Protein AF-A0A947JJ37-F1 (afdb_monomer_lite)

Secondary structure (DSSP, 8-state):
--SS-SS--SHHHHHHHHHHHHGGG--SHHHHHHHHHHHHHHHHHTTTGGG-EEE-SS-EEETTHHHHHHHHHHHHHTTTTTHHHH-TTS-SSTHIIIIIIIHHHHHHHHH-TT--HHHHHHHHHHHHHHHHHGGG---

Sequence (139 aa):
MVWLTQNPQTAAGRELRAIVSALLLVCTAAQRDAWLKSLRSWETRHSDFLKERTHGESRWWYTHRRLRAVRSLLKNAAPDLFRYVDNPAVPRTSNHVEGGLNSRIKELLRSHRGLSKNQRLALVCWYLDSRRKSTRNVR

Structure (mmCIF, N/CA/C/O backbone):
data_AF-A0A947JJ37-F1
#
_entry.id   AF-A0A947JJ37-F1
#
loop_
_atom_site.group_PDB
_atom_site.id
_atom_site.type_symbol
_atom_site.label_atom_id
_atom_site.label_alt_id
_atom_site.label_comp_id
_atom_site.label_asym_id
_atom_site.label_entity_id
_atom_site.label_seq_id
_atom_site.pdbx_PDB_ins_code
_atom_site.Cartn_x
_atom_site.Cartn_y
_atom_site.Cartn_z
_atom_site.occupancy
_atom_site.B_iso_or_equiv
_atom_site.auth_seq_id
_atom_site.auth_comp_id
_atom_site.auth_asym_id
_atom_site.auth_atom_id
_atom_site.pdbx_PDB_model_num
ATOM 1 N N . MET A 1 1 ? -2.778 9.323 -2.622 1.00 48.97 1 MET A N 1
ATOM 2 C CA . MET A 1 1 ? -1.830 8.391 -3.280 1.00 48.97 1 MET A CA 1
ATOM 3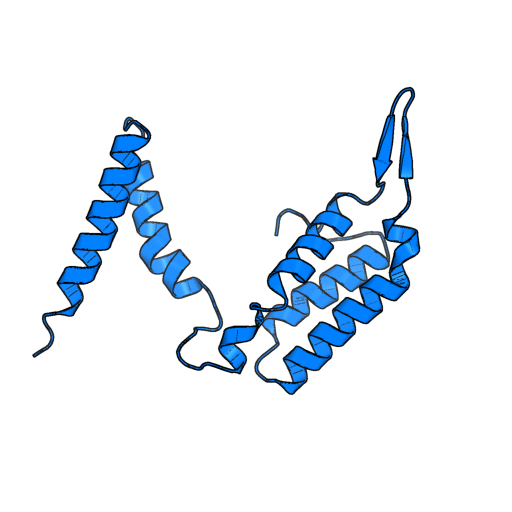 C C . MET A 1 1 ? -0.594 9.166 -3.701 1.00 48.97 1 MET A C 1
ATOM 5 O O . MET A 1 1 ? -0.667 9.895 -4.673 1.00 48.97 1 MET A O 1
ATOM 9 N N . VAL A 1 2 ? 0.506 9.069 -2.950 1.00 54.00 2 VAL A N 1
ATOM 10 C CA . VAL A 1 2 ? 1.719 9.889 -3.179 1.00 54.00 2 VAL A CA 1
ATOM 11 C C . VAL A 1 2 ? 2.649 9.291 -4.252 1.00 54.00 2 VAL A C 1
ATOM 13 O O . VAL A 1 2 ? 3.482 9.991 -4.816 1.00 54.00 2 VAL A O 1
ATOM 16 N N . TRP A 1 3 ? 2.490 8.006 -4.585 1.00 58.91 3 TRP A N 1
ATOM 17 C CA . TRP A 1 3 ? 3.489 7.260 -5.365 1.00 58.91 3 TRP A CA 1
ATOM 18 C C . TRP A 1 3 ? 3.106 6.979 -6.826 1.00 58.91 3 TRP A C 1
ATOM 20 O O . TRP A 1 3 ? 3.984 6.674 -7.629 1.00 58.91 3 TRP A O 1
ATOM 30 N N . LEU A 1 4 ? 1.827 7.121 -7.189 1.00 64.31 4 LEU A N 1
ATOM 31 C CA . LEU A 1 4 ? 1.356 7.103 -8.577 1.00 64.31 4 LEU A CA 1
ATOM 32 C C . LEU A 1 4 ? 1.037 8.535 -9.002 1.00 64.31 4 LEU A C 1
ATOM 34 O O . LEU A 1 4 ? 0.159 9.169 -8.417 1.00 64.31 4 LEU A O 1
ATOM 38 N N . THR A 1 5 ? 1.734 9.032 -10.024 1.00 70.69 5 THR A N 1
ATOM 39 C CA . THR A 1 5 ? 1.398 10.308 -10.668 1.00 70.69 5 THR A CA 1
ATOM 40 C C . THR A 1 5 ? -0.057 10.276 -11.148 1.00 70.69 5 THR A C 1
ATOM 42 O O . THR A 1 5 ? -0.539 9.239 -11.605 1.00 70.69 5 THR A O 1
ATOM 45 N N . GLN A 1 6 ? -0.773 11.402 -11.041 1.00 67.62 6 GLN A N 1
ATOM 46 C CA . GLN A 1 6 ? -2.165 11.482 -11.499 1.00 67.62 6 GLN A CA 1
ATOM 47 C C . GLN A 1 6 ? -2.303 11.318 -13.018 1.00 67.62 6 GLN A C 1
ATOM 49 O O . GLN A 1 6 ? -3.270 10.715 -13.472 1.00 67.62 6 GLN A O 1
ATOM 54 N N . ASN A 1 7 ? -1.303 11.777 -13.771 1.00 73.69 7 ASN A N 1
ATOM 55 C CA . ASN A 1 7 ? -1.183 11.614 -15.215 1.00 73.69 7 ASN A CA 1
ATOM 56 C C . ASN A 1 7 ? 0.127 10.880 -15.590 1.00 73.69 7 ASN A C 1
ATOM 58 O O . ASN A 1 7 ? 1.137 11.523 -15.890 1.00 73.69 7 ASN A O 1
ATOM 62 N N . PRO A 1 8 ? 0.181 9.542 -15.468 1.00 80.88 8 PRO A N 1
ATOM 63 C CA . PRO A 1 8 ? 1.355 8.780 -15.869 1.00 80.88 8 PRO A CA 1
ATOM 64 C C . PRO A 1 8 ? 1.504 8.794 -17.397 1.00 80.88 8 PRO A C 1
ATOM 66 O O . PRO A 1 8 ? 0.579 8.446 -18.121 1.00 80.88 8 PRO A O 1
ATOM 69 N N . GLN A 1 9 ? 2.689 9.167 -17.877 1.00 83.25 9 GLN A N 1
ATOM 70 C CA . GLN A 1 9 ? 3.002 9.241 -19.311 1.00 83.25 9 GLN A CA 1
ATOM 71 C C . GLN A 1 9 ? 3.267 7.849 -19.917 1.00 83.25 9 GLN A C 1
ATOM 73 O O . G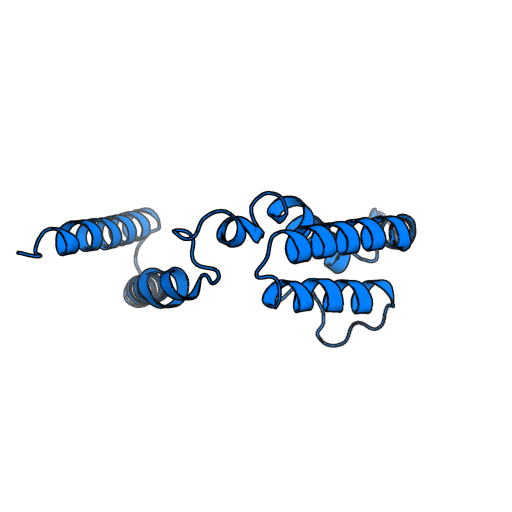LN A 1 9 ? 2.976 7.590 -21.082 1.00 83.25 9 GLN A O 1
ATOM 78 N N . THR A 1 10 ? 3.778 6.912 -19.114 1.00 89.50 10 THR A N 1
ATOM 79 C CA . THR A 1 10 ? 4.122 5.559 -19.572 1.00 89.50 10 THR A CA 1
ATOM 80 C C . THR A 1 10 ? 2.891 4.653 -19.631 1.00 89.50 10 THR A C 1
ATOM 82 O O . THR A 1 10 ? 1.982 4.765 -18.802 1.00 89.50 10 THR A O 1
ATOM 85 N N . ALA A 1 11 ? 2.857 3.719 -20.588 1.00 91.06 11 ALA A N 1
ATOM 86 C CA . ALA A 1 11 ? 1.783 2.723 -20.693 1.00 91.06 11 ALA A CA 1
ATOM 87 C C . ALA A 1 11 ? 1.660 1.889 -19.404 1.00 91.06 11 ALA A C 1
ATOM 89 O O . ALA A 1 11 ? 0.581 1.807 -18.818 1.00 91.06 11 ALA A O 1
ATOM 90 N N . ALA A 1 12 ? 2.794 1.405 -18.881 1.00 92.31 12 ALA A N 1
ATOM 91 C CA . ALA A 1 12 ? 2.859 0.671 -17.619 1.00 92.31 12 ALA A CA 1
ATOM 92 C C . ALA A 1 12 ? 2.254 1.458 -16.442 1.00 92.31 12 ALA A C 1
ATOM 94 O O . ALA A 1 12 ? 1.538 0.892 -15.615 1.00 92.31 12 ALA A O 1
ATOM 95 N N . GLY A 1 13 ? 2.514 2.769 -16.369 1.00 92.44 13 GLY A N 1
ATOM 96 C CA . GLY A 1 13 ? 1.968 3.637 -15.328 1.00 92.44 13 GLY A CA 1
ATOM 97 C C . GLY A 1 13 ? 0.462 3.870 -15.462 1.00 92.44 13 GLY A C 1
ATOM 98 O O . GLY A 1 13 ? -0.241 3.860 -14.449 1.00 92.44 13 GLY A O 1
ATOM 99 N N . ARG A 1 14 ? -0.045 4.047 -16.690 1.00 92.38 14 ARG A N 1
ATOM 100 C CA . ARG A 1 14 ? -1.487 4.189 -16.968 1.00 92.38 14 ARG A CA 1
ATOM 101 C C . ARG A 1 14 ? -2.255 2.927 -16.602 1.00 92.38 14 ARG A C 1
ATOM 103 O O . ARG A 1 14 ? -3.248 3.011 -15.883 1.00 92.38 14 ARG A O 1
ATOM 110 N N . GLU A 1 15 ? -1.757 1.768 -17.019 1.00 93.75 15 GLU A N 1
ATOM 111 C CA . GLU A 1 15 ? -2.367 0.479 -16.687 1.00 93.75 15 GLU A CA 1
ATOM 112 C C . GLU A 1 15 ? -2.361 0.218 -15.176 1.00 93.75 15 GLU A C 1
ATOM 114 O O . GLU A 1 15 ? -3.395 -0.144 -14.613 1.00 93.75 15 GLU A O 1
ATOM 119 N N . LEU A 1 16 ? -1.240 0.474 -14.483 1.00 93.88 16 LEU A N 1
ATOM 120 C CA . LEU A 1 16 ? -1.186 0.275 -13.033 1.00 93.88 16 LEU A CA 1
ATOM 121 C C . LEU A 1 16 ? -2.157 1.199 -12.298 1.00 93.88 16 LEU A C 1
ATOM 123 O O . LEU A 1 16 ? -2.796 0.784 -11.333 1.00 93.88 16 LEU A O 1
ATOM 127 N N . ARG A 1 17 ? -2.294 2.448 -12.755 1.00 92.00 17 ARG A N 1
ATOM 128 C CA . ARG A 1 17 ? -3.276 3.383 -12.203 1.00 92.00 17 ARG A CA 1
ATOM 129 C C . ARG A 1 17 ? -4.697 2.846 -12.364 1.00 92.00 17 ARG A C 1
ATOM 131 O O . ARG A 1 17 ? -5.449 2.900 -11.398 1.00 92.00 17 ARG A O 1
ATOM 138 N N . ALA A 1 18 ? -5.046 2.302 -13.529 1.00 92.50 18 ALA A N 1
ATOM 139 C CA . ALA A 1 18 ? -6.362 1.709 -13.758 1.00 92.50 18 ALA A CA 1
ATOM 140 C C . ALA A 1 18 ? -6.628 0.524 -12.812 1.00 92.50 18 ALA A C 1
ATOM 142 O O . ALA A 1 18 ? -7.680 0.477 -12.176 1.00 92.50 18 ALA A O 1
ATOM 143 N N . ILE A 1 19 ? -5.648 -0.371 -12.635 1.00 93.94 19 ILE A N 1
ATOM 144 C CA . ILE A 1 19 ? -5.732 -1.489 -11.678 1.00 93.94 19 ILE A CA 1
ATOM 145 C C . ILE A 1 19 ? -5.955 -0.959 -10.258 1.00 93.94 19 ILE A C 1
ATOM 147 O O . ILE A 1 19 ? -6.849 -1.410 -9.545 1.00 93.94 19 ILE A O 1
ATOM 151 N N . VAL A 1 20 ? -5.185 0.044 -9.845 1.00 92.19 20 VAL A N 1
ATOM 152 C CA . VAL A 1 20 ? -5.315 0.652 -8.519 1.00 92.19 20 VAL A CA 1
ATOM 153 C C . VAL A 1 20 ? -6.673 1.329 -8.321 1.00 92.19 20 VAL A C 1
ATOM 155 O O . VAL A 1 20 ? -7.247 1.221 -7.242 1.00 92.19 20 VAL A O 1
ATOM 158 N N . SER A 1 21 ? -7.222 1.993 -9.336 1.00 91.12 21 SER A N 1
ATOM 159 C CA . SER A 1 21 ? -8.567 2.575 -9.271 1.00 91.12 21 SER A CA 1
ATOM 160 C C . SER A 1 21 ? -9.658 1.507 -9.174 1.00 91.12 21 SER A C 1
ATOM 162 O O . SER A 1 21 ? -10.593 1.664 -8.389 1.00 91.12 21 SER A O 1
ATOM 164 N N . ALA A 1 22 ? -9.511 0.396 -9.900 1.00 92.31 22 ALA A N 1
ATOM 165 C CA . ALA A 1 22 ? -10.443 -0.729 -9.852 1.00 92.31 22 ALA A CA 1
ATOM 166 C C . ALA A 1 22 ? -10.514 -1.397 -8.469 1.00 92.31 22 ALA A C 1
ATOM 168 O O . ALA A 1 22 ? -11.509 -2.047 -8.159 1.00 92.31 22 ALA A O 1
ATOM 169 N N . LEU A 1 23 ? -9.510 -1.188 -7.608 1.00 90.50 23 LEU A N 1
ATOM 170 C CA . LEU A 1 23 ? -9.510 -1.677 -6.228 1.00 90.50 23 LEU A CA 1
ATOM 171 C C . LEU A 1 23 ? -10.773 -1.265 -5.458 1.00 90.50 23 LEU A C 1
ATOM 173 O O . LEU A 1 23 ? -11.301 -2.040 -4.668 1.00 90.50 23 LEU A O 1
ATOM 177 N N . LEU A 1 24 ? -11.264 -0.045 -5.701 1.00 86.19 24 LEU A N 1
ATOM 178 C CA . LEU A 1 24 ? -12.423 0.521 -5.005 1.00 86.19 24 LEU A CA 1
ATOM 179 C C . LEU A 1 24 ? -13.758 -0.107 -5.427 1.00 86.19 24 LEU A C 1
ATOM 181 O O . LEU A 1 24 ? -14.761 0.120 -4.748 1.00 86.19 24 LEU A O 1
ATOM 185 N N . LEU A 1 25 ? -13.765 -0.857 -6.531 1.00 90.25 25 LEU A N 1
ATOM 186 C CA . LEU A 1 25 ? -14.952 -1.443 -7.156 1.00 90.25 25 LEU A CA 1
ATOM 187 C C . LEU A 1 25 ? -15.138 -2.929 -6.818 1.00 90.25 25 LEU A C 1
ATOM 189 O O . LEU A 1 25 ? -16.148 -3.519 -7.192 1.00 90.25 25 LEU A O 1
ATOM 193 N N . VAL A 1 26 ? -14.167 -3.549 -6.145 1.00 92.62 26 VAL A N 1
ATOM 194 C CA . VAL A 1 26 ? -14.239 -4.965 -5.781 1.00 92.62 26 VAL A CA 1
ATOM 195 C C . VAL A 1 26 ? -15.183 -5.146 -4.593 1.00 92.62 26 VAL A C 1
ATOM 197 O O . VAL A 1 26 ? -14.965 -4.585 -3.522 1.00 92.62 26 VAL A O 1
ATOM 200 N N . CYS A 1 27 ? -16.219 -5.959 -4.784 1.00 90.62 27 CYS A N 1
ATOM 201 C CA . CYS A 1 27 ? -17.204 -6.299 -3.755 1.00 90.62 27 CYS A CA 1
ATOM 202 C C . CYS A 1 27 ? -17.425 -7.813 -3.617 1.00 90.62 27 CYS A C 1
ATOM 204 O O . CYS A 1 27 ? -18.076 -8.247 -2.675 1.00 90.62 27 CYS A O 1
ATOM 206 N N . THR A 1 28 ? -16.907 -8.619 -4.546 1.00 93.44 28 THR A N 1
ATOM 207 C CA . THR A 1 28 ? -17.160 -10.066 -4.619 1.00 93.44 28 THR A CA 1
ATOM 208 C C . THR A 1 28 ? -15.867 -10.853 -4.814 1.00 93.44 28 THR A C 1
ATOM 210 O O . THR A 1 28 ? -14.867 -10.315 -5.300 1.00 93.44 28 THR A O 1
ATOM 213 N N . ALA A 1 29 ? -15.890 -12.148 -4.480 1.00 93.19 29 ALA A N 1
ATOM 214 C CA . ALA A 1 29 ? -14.740 -13.039 -4.652 1.00 93.19 29 ALA A CA 1
ATOM 215 C C . ALA A 1 29 ? -14.302 -13.133 -6.125 1.00 93.19 29 ALA A C 1
ATOM 217 O O . ALA A 1 29 ? -13.118 -13.026 -6.429 1.00 93.19 29 ALA A O 1
ATOM 218 N N . ALA A 1 30 ? -15.258 -13.205 -7.057 1.00 94.94 30 ALA A N 1
ATOM 219 C CA . ALA A 1 30 ? -14.963 -13.214 -8.490 1.00 94.94 30 ALA A CA 1
ATOM 220 C C . ALA A 1 30 ? -14.250 -11.927 -8.950 1.00 94.94 30 ALA A C 1
ATOM 222 O O . ALA A 1 30 ? -13.271 -11.984 -9.695 1.00 94.94 30 ALA A O 1
ATOM 223 N N . GLN A 1 31 ? -14.695 -10.758 -8.473 1.00 95.25 31 GLN A N 1
ATOM 224 C CA . GLN A 1 31 ? -14.039 -9.480 -8.775 1.00 95.25 31 GLN A CA 1
ATOM 225 C C . GLN A 1 31 ? -12.642 -9.386 -8.151 1.00 95.25 31 GLN A C 1
ATOM 227 O O . GLN A 1 31 ? -11.727 -8.874 -8.796 1.00 95.25 31 GLN A O 1
ATOM 232 N N . ARG A 1 32 ? -12.456 -9.903 -6.928 1.00 94.75 32 ARG A N 1
ATOM 233 C CA . ARG A 1 32 ? -11.137 -10.022 -6.286 1.00 94.75 32 ARG A CA 1
ATOM 234 C C . ARG A 1 32 ? -10.193 -10.836 -7.163 1.00 94.75 32 ARG A C 1
ATOM 236 O O . ARG 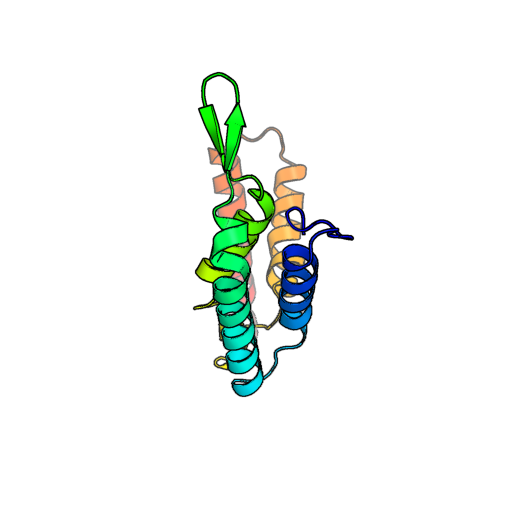A 1 32 ? -9.087 -10.386 -7.454 1.00 94.75 32 ARG A O 1
ATOM 243 N N . ASP A 1 33 ? -10.624 -12.012 -7.600 1.00 95.38 33 ASP A N 1
ATOM 244 C CA . ASP A 1 33 ? -9.775 -12.929 -8.359 1.00 95.38 33 ASP A CA 1
ATOM 245 C C . ASP A 1 33 ? -9.427 -12.345 -9.738 1.00 95.38 33 ASP A C 1
ATOM 247 O O . ASP A 1 33 ? -8.269 -12.393 -10.168 1.00 95.38 33 ASP A O 1
ATOM 251 N N . ALA A 1 34 ? -10.388 -11.682 -10.392 1.00 96.31 34 ALA A N 1
ATOM 252 C CA . ALA A 1 34 ? -10.157 -10.929 -11.624 1.00 96.31 34 ALA A CA 1
ATOM 253 C C . ALA A 1 34 ? -9.159 -9.773 -11.429 1.00 96.31 34 ALA A C 1
ATOM 255 O O . ALA A 1 34 ? -8.281 -9.549 -12.272 1.00 96.31 34 ALA A O 1
ATOM 256 N N . TRP A 1 35 ? -9.245 -9.059 -10.305 1.00 96.75 35 TRP A N 1
ATOM 257 C CA . TRP A 1 35 ? -8.314 -7.987 -9.965 1.00 96.75 35 TRP A CA 1
ATOM 258 C C . TRP A 1 35 ? -6.895 -8.525 -9.735 1.00 96.75 35 TRP A C 1
ATOM 260 O O . TRP A 1 35 ? -5.933 -8.011 -10.311 1.00 96.75 35 TRP A O 1
ATOM 270 N N . LEU A 1 36 ? -6.755 -9.611 -8.965 1.00 95.88 36 LEU A N 1
ATOM 271 C CA . LEU A 1 36 ? -5.468 -10.266 -8.710 1.00 95.88 36 LEU A CA 1
ATOM 272 C C . LEU A 1 36 ? -4.837 -10.784 -10.005 1.00 95.88 36 LEU A C 1
ATOM 274 O O . LEU A 1 36 ? -3.633 -10.614 -10.217 1.00 95.88 36 LEU A O 1
ATOM 278 N N . LYS A 1 37 ? -5.645 -11.372 -10.895 1.00 96.69 37 LYS A N 1
ATOM 279 C CA . LYS A 1 37 ? -5.202 -11.787 -12.229 1.00 96.69 37 LYS A CA 1
ATOM 280 C C . LYS A 1 37 ? -4.707 -10.592 -13.040 1.00 96.69 37 LYS A C 1
ATOM 282 O O . LYS A 1 37 ? -3.618 -10.664 -13.598 1.00 96.69 37 LYS A O 1
ATOM 287 N N . SER A 1 38 ? -5.447 -9.484 -13.040 1.00 96.25 38 SER A N 1
ATOM 288 C CA . SER A 1 38 ? -5.058 -8.254 -13.744 1.00 96.25 38 SER A CA 1
ATOM 289 C C . SER A 1 38 ? -3.717 -7.707 -13.250 1.00 96.25 38 SER A C 1
ATOM 291 O O . SER A 1 38 ? -2.855 -7.375 -14.065 1.00 96.25 38 SER A O 1
ATOM 293 N N . LEU A 1 39 ? -3.496 -7.683 -11.929 1.00 95.81 39 LEU A N 1
ATOM 294 C CA . LEU A 1 39 ? -2.220 -7.266 -11.341 1.00 95.81 39 LEU A CA 1
ATOM 295 C C . LEU A 1 39 ? -1.066 -8.187 -11.763 1.00 95.81 39 LEU A C 1
ATOM 297 O O . LEU A 1 39 ? -0.006 -7.697 -12.153 1.00 95.81 39 LEU A O 1
ATOM 301 N N . ARG A 1 40 ? -1.269 -9.511 -11.721 1.00 96.00 40 ARG A N 1
ATOM 302 C CA . ARG A 1 40 ? -0.257 -10.493 -12.150 1.00 96.00 40 ARG A CA 1
ATOM 303 C C . ARG A 1 40 ? 0.070 -10.349 -13.635 1.00 96.00 40 ARG A C 1
ATOM 305 O O . ARG A 1 40 ? 1.240 -10.276 -13.989 1.00 96.00 40 ARG A O 1
ATOM 312 N N . SER A 1 41 ? -0.944 -10.249 -14.493 1.00 96.88 41 SER A N 1
ATOM 313 C CA . SER A 1 41 ? -0.759 -10.070 -15.936 1.00 96.88 41 SER A CA 1
ATOM 314 C C . SER A 1 41 ? -0.019 -8.777 -16.268 1.00 96.88 41 SER A C 1
ATOM 316 O O . SER A 1 41 ? 0.856 -8.783 -17.131 1.00 96.88 41 SER A O 1
ATOM 318 N N . TRP A 1 42 ? -0.328 -7.679 -15.575 1.00 96.62 42 TRP A N 1
ATOM 319 C CA . TRP A 1 42 ? 0.403 -6.422 -15.719 1.00 96.62 42 TRP A CA 1
ATOM 320 C C . TRP A 1 42 ? 1.873 -6.562 -15.302 1.00 96.62 42 TRP A C 1
ATOM 322 O O . TRP A 1 42 ? 2.759 -6.099 -16.016 1.00 96.62 42 TRP A O 1
ATOM 332 N N . GLU A 1 43 ? 2.147 -7.243 -14.186 1.00 95.00 43 GLU A N 1
ATOM 333 C CA . GLU A 1 43 ? 3.515 -7.464 -13.708 1.00 95.00 43 GLU A CA 1
ATOM 334 C C . GLU A 1 43 ? 4.345 -8.284 -14.700 1.00 95.00 43 GLU A C 1
ATOM 336 O O . GLU A 1 43 ? 5.500 -7.945 -14.951 1.00 95.00 43 GLU A O 1
ATOM 341 N N . THR A 1 44 ? 3.755 -9.330 -15.285 1.00 96.00 44 THR A N 1
ATOM 342 C CA . THR A 1 44 ? 4.407 -10.137 -16.320 1.00 96.00 44 THR A CA 1
ATOM 343 C C . THR A 1 44 ? 4.653 -9.321 -17.586 1.00 96.00 44 THR A C 1
ATOM 345 O O . THR A 1 44 ? 5.760 -9.337 -18.108 1.00 96.00 44 THR A O 1
ATOM 348 N N . ARG A 1 45 ? 3.654 -8.566 -18.062 1.00 96.81 45 ARG A N 1
ATOM 349 C CA . ARG A 1 45 ? 3.762 -7.769 -19.295 1.00 96.81 45 ARG A CA 1
ATOM 350 C C . ARG A 1 45 ? 4.847 -6.699 -19.210 1.00 96.81 45 ARG A C 1
ATOM 352 O O . ARG A 1 45 ? 5.559 -6.468 -20.178 1.00 96.81 45 ARG A O 1
ATOM 359 N N . HIS A 1 46 ? 4.964 -6.043 -18.059 1.00 95.62 46 HIS A N 1
ATOM 360 C CA . HIS A 1 46 ? 5.894 -4.931 -17.857 1.00 95.62 46 HIS A CA 1
ATOM 361 C C . HIS A 1 46 ? 7.148 -5.349 -17.079 1.00 95.62 46 HIS A C 1
ATOM 363 O O . HIS A 1 46 ? 7.840 -4.491 -16.531 1.00 95.62 46 HIS A O 1
ATOM 369 N N . SER A 1 47 ? 7.463 -6.649 -16.997 1.00 94.12 47 SER A N 1
ATOM 370 C CA . SER A 1 47 ? 8.564 -7.136 -16.157 1.00 94.12 47 SER A CA 1
ATOM 371 C C . SER A 1 47 ? 9.915 -6.562 -16.562 1.00 94.12 47 SER A C 1
ATOM 373 O O . SER A 1 47 ? 10.714 -6.218 -15.692 1.00 94.12 47 SER A O 1
ATOM 375 N N . ASP A 1 48 ? 10.168 -6.449 -17.863 1.00 95.00 48 ASP A N 1
ATOM 376 C CA . ASP A 1 48 ? 11.457 -5.986 -18.377 1.00 95.00 48 ASP A CA 1
ATOM 377 C C . ASP A 1 48 ? 11.564 -4.468 -18.305 1.00 95.00 48 ASP A C 1
ATOM 379 O O . ASP A 1 48 ? 12.564 -3.959 -17.801 1.00 95.00 48 ASP A O 1
ATOM 383 N N . PHE A 1 49 ? 10.471 -3.764 -18.606 1.00 94.38 49 PHE A N 1
ATOM 384 C CA . PHE A 1 49 ? 10.332 -2.335 -18.331 1.00 94.38 49 PHE A CA 1
ATOM 385 C C . PHE A 1 49 ? 10.652 -2.013 -16.862 1.00 94.38 49 PHE A C 1
ATOM 387 O O . PHE A 1 49 ? 11.460 -1.144 -16.557 1.00 94.38 49 PHE A O 1
ATOM 394 N N . LEU A 1 50 ? 10.102 -2.769 -15.904 1.00 93.38 50 LEU A N 1
ATOM 395 C CA . LEU A 1 50 ? 10.378 -2.573 -14.474 1.00 93.38 50 LEU A CA 1
ATOM 396 C C . LEU A 1 50 ? 11.828 -2.894 -14.067 1.00 93.38 50 LEU A C 1
ATOM 398 O O . LEU A 1 50 ? 12.252 -2.470 -12.985 1.00 93.38 50 LEU A O 1
ATOM 402 N N . LYS A 1 51 ? 12.574 -3.655 -14.874 1.00 95.06 51 LYS A N 1
ATOM 403 C CA . LYS A 1 51 ? 13.987 -3.982 -14.630 1.00 95.06 51 LYS A CA 1
ATOM 404 C C . LYS A 1 51 ? 14.945 -2.950 -15.218 1.00 95.06 51 LYS A C 1
ATOM 406 O O . LYS A 1 51 ? 16.116 -3.011 -14.850 1.00 95.06 51 LYS A O 1
ATOM 411 N N . GLU A 1 52 ? 14.475 -2.021 -16.052 1.00 96.12 52 GLU A N 1
ATOM 412 C CA . GLU A 1 52 ? 15.295 -0.956 -16.637 1.00 96.12 52 GLU A CA 1
ATOM 413 C C . GLU A 1 52 ? 16.085 -0.188 -15.570 1.00 96.12 52 GLU A C 1
ATOM 415 O O . GLU A 1 52 ? 15.594 0.112 -14.468 1.00 96.12 52 GLU A O 1
ATOM 420 N N . ARG A 1 53 ? 17.342 0.116 -15.908 1.00 95.62 53 ARG A N 1
ATOM 421 C CA . ARG A 1 53 ? 18.312 0.760 -15.024 1.00 95.62 53 ARG A CA 1
ATOM 422 C C . ARG A 1 53 ? 18.850 2.018 -15.684 1.00 95.62 53 ARG A C 1
ATOM 424 O O . ARG A 1 53 ? 19.242 2.009 -16.842 1.00 95.62 53 ARG A O 1
ATOM 431 N N . THR A 1 54 ? 18.926 3.083 -14.903 1.00 94.69 54 THR A N 1
ATOM 432 C CA . THR A 1 54 ? 19.660 4.296 -15.238 1.00 94.69 54 THR A CA 1
ATOM 433 C C . THR A 1 54 ? 21.019 4.224 -14.556 1.00 94.69 54 THR A C 1
ATOM 435 O O . THR A 1 54 ? 21.100 3.950 -13.356 1.00 94.69 54 THR A O 1
ATOM 438 N N . HIS A 1 55 ? 22.078 4.457 -15.322 1.00 95.06 55 HIS A N 1
ATOM 439 C CA . HIS A 1 55 ? 23.455 4.453 -14.845 1.00 95.06 55 HIS A CA 1
ATOM 440 C C . HIS A 1 55 ? 23.919 5.899 -14.645 1.00 95.06 55 HIS A C 1
ATOM 442 O O . HIS A 1 55 ? 23.789 6.718 -15.549 1.00 95.06 55 HIS A O 1
ATOM 448 N N . GLY A 1 56 ? 24.403 6.217 -13.447 1.00 92.38 56 GLY A N 1
ATOM 449 C CA . GLY A 1 56 ? 25.191 7.418 -13.178 1.00 92.38 56 GLY A CA 1
ATOM 450 C C . GLY A 1 56 ? 26.682 7.083 -13.126 1.00 92.38 56 GLY A C 1
ATOM 451 O O . GLY A 1 56 ? 27.061 5.923 -13.265 1.00 92.38 56 GLY A O 1
ATOM 452 N N . GLU A 1 57 ? 27.514 8.089 -12.865 1.00 88.06 57 GLU A N 1
ATOM 453 C CA . GLU A 1 57 ? 28.984 7.993 -12.931 1.00 88.06 57 GLU A CA 1
ATOM 454 C C . GLU A 1 57 ? 29.590 6.884 -12.051 1.00 88.06 57 GLU A C 1
ATOM 456 O O . GLU A 1 57 ? 30.540 6.228 -12.458 1.00 88.06 57 GLU A O 1
ATOM 461 N N . SER A 1 58 ? 29.025 6.629 -10.866 1.00 90.50 58 SER A N 1
ATOM 462 C CA . SER A 1 58 ? 29.547 5.636 -9.905 1.00 90.50 58 SER A CA 1
ATOM 463 C C . SER A 1 58 ? 28.517 4.614 -9.422 1.00 90.50 58 SER A C 1
ATOM 465 O O . SER A 1 58 ? 28.846 3.678 -8.694 1.00 90.50 58 SER A O 1
ATOM 467 N N . ARG A 1 59 ? 27.242 4.780 -9.790 1.00 94.06 59 ARG A N 1
ATOM 468 C CA . ARG A 1 59 ? 26.151 3.911 -9.331 1.00 94.06 59 ARG A CA 1
ATOM 469 C C . ARG A 1 59 ? 25.021 3.856 -10.339 1.00 94.06 59 ARG A C 1
ATOM 471 O O . ARG A 1 59 ? 24.744 4.831 -11.029 1.00 94.06 59 ARG A O 1
ATOM 478 N N . TRP A 1 60 ? 24.291 2.750 -10.338 1.00 94.69 60 TRP A N 1
ATOM 479 C CA . TRP A 1 60 ? 23.056 2.605 -11.099 1.00 94.69 60 TRP A CA 1
ATOM 480 C C . TRP A 1 60 ? 21.838 2.606 -10.176 1.00 94.69 60 TRP A C 1
ATOM 482 O O . TRP A 1 60 ? 21.930 2.398 -8.964 1.00 94.69 60 TRP A O 1
ATOM 492 N N . TRP A 1 61 ? 20.667 2.826 -10.758 1.00 93.56 61 TRP A N 1
ATOM 493 C CA . TRP A 1 61 ? 19.392 2.643 -10.083 1.00 93.56 61 TRP A CA 1
ATOM 494 C C . TRP A 1 61 ? 18.292 2.235 -11.046 1.00 93.56 61 TRP A C 1
ATOM 496 O O . TRP A 1 61 ? 18.356 2.527 -12.230 1.00 93.56 61 TRP A O 1
ATOM 506 N N . TYR A 1 62 ? 17.234 1.611 -10.530 1.00 93.88 62 TYR A N 1
ATOM 507 C CA . TYR A 1 62 ? 16.045 1.342 -11.337 1.00 93.88 62 TYR A CA 1
ATOM 508 C C . TYR A 1 62 ? 15.429 2.641 -11.844 1.00 93.88 62 TYR A C 1
ATOM 510 O O . TYR A 1 62 ? 15.167 3.540 -11.042 1.00 93.88 62 TYR A O 1
ATOM 518 N N . THR A 1 63 ? 15.148 2.718 -13.138 1.00 92.75 63 THR A N 1
ATOM 519 C CA . THR A 1 63 ? 14.563 3.906 -13.770 1.00 92.75 63 THR A CA 1
ATOM 520 C C . THR A 1 63 ? 13.168 4.186 -13.201 1.00 92.75 63 THR A C 1
ATOM 522 O O . THR A 1 63 ? 12.862 5.297 -12.772 1.00 92.75 63 THR A O 1
ATOM 525 N N . HIS A 1 64 ? 12.354 3.141 -13.024 1.00 92.56 64 HIS A N 1
ATOM 526 C CA . HIS A 1 64 ? 10.944 3.257 -12.621 1.00 92.56 64 HIS A CA 1
ATOM 527 C C . HIS A 1 64 ? 10.703 3.030 -11.123 1.00 92.56 64 HIS A C 1
ATOM 529 O O . HIS A 1 64 ? 9.807 2.281 -10.725 1.00 92.56 64 HIS A O 1
ATOM 535 N N . ARG A 1 65 ? 11.500 3.664 -10.249 1.00 90.94 65 ARG A N 1
ATOM 536 C CA . ARG A 1 65 ? 11.470 3.409 -8.788 1.00 90.94 65 ARG A CA 1
ATOM 537 C C . ARG A 1 65 ? 10.076 3.525 -8.166 1.00 90.94 65 ARG A C 1
ATOM 539 O O . ARG A 1 65 ? 9.679 2.662 -7.388 1.00 90.94 65 ARG A O 1
ATOM 546 N N . ARG A 1 66 ? 9.333 4.581 -8.513 1.00 89.81 66 ARG A N 1
ATOM 547 C CA . ARG A 1 66 ? 7.986 4.841 -7.972 1.00 89.81 66 ARG A CA 1
ATOM 548 C C . ARG A 1 66 ? 6.999 3.743 -8.363 1.00 89.81 66 ARG A C 1
ATOM 550 O O . ARG A 1 66 ? 6.270 3.242 -7.513 1.00 89.81 66 ARG A O 1
ATOM 557 N N . LEU A 1 67 ? 7.033 3.325 -9.628 1.00 91.56 67 LEU A N 1
ATOM 558 C CA . LEU A 1 67 ? 6.162 2.273 -10.145 1.00 91.56 67 LEU A CA 1
ATOM 559 C C . LEU A 1 67 ? 6.450 0.931 -9.460 1.00 91.56 67 LEU A C 1
ATOM 561 O O . LEU A 1 67 ? 5.529 0.245 -9.022 1.00 91.56 67 LEU A O 1
ATOM 565 N N . ARG A 1 68 ? 7.736 0.606 -9.266 1.00 93.38 68 ARG A N 1
ATOM 566 C CA . ARG A 1 68 ? 8.164 -0.581 -8.510 1.00 93.38 68 ARG A CA 1
ATOM 567 C C . ARG A 1 68 ? 7.711 -0.536 -7.052 1.00 93.38 68 ARG A C 1
ATOM 569 O O . ARG A 1 68 ? 7.269 -1.557 -6.537 1.00 93.38 68 ARG A O 1
ATOM 576 N N . ALA A 1 69 ? 7.791 0.622 -6.396 1.00 91.88 69 ALA A N 1
ATOM 577 C CA . ALA A 1 69 ? 7.335 0.779 -5.015 1.00 91.88 69 ALA A CA 1
ATOM 578 C C . ALA A 1 69 ? 5.830 0.499 -4.881 1.00 91.88 69 ALA A C 1
ATOM 580 O O . ALA A 1 69 ? 5.421 -0.247 -3.995 1.00 91.88 69 ALA A O 1
ATOM 581 N N . VAL A 1 70 ? 5.018 1.028 -5.801 1.00 92.25 70 VAL A N 1
ATOM 582 C CA . VAL A 1 70 ? 3.567 0.781 -5.834 1.00 92.25 70 VAL A CA 1
ATOM 583 C C . VAL A 1 70 ? 3.274 -0.692 -6.101 1.00 92.25 70 VAL A C 1
ATOM 585 O O . VAL A 1 70 ? 2.494 -1.293 -5.369 1.00 92.25 70 VAL A O 1
ATOM 588 N N . ARG A 1 71 ? 3.937 -1.299 -7.092 1.00 93.44 71 ARG A N 1
ATOM 589 C CA . ARG A 1 71 ? 3.823 -2.739 -7.367 1.00 93.44 71 ARG A CA 1
ATOM 590 C C . ARG A 1 71 ? 4.127 -3.565 -6.120 1.00 93.44 71 ARG A C 1
ATOM 592 O O . ARG A 1 71 ? 3.361 -4.461 -5.787 1.00 93.44 71 ARG A O 1
ATOM 599 N N . SER A 1 72 ? 5.225 -3.272 -5.421 1.00 93.50 72 SER A N 1
ATOM 600 C CA . SER A 1 72 ? 5.607 -4.010 -4.212 1.00 93.50 72 SER A CA 1
ATOM 601 C C . SER A 1 72 ? 4.601 -3.815 -3.080 1.00 93.50 72 SER A C 1
ATOM 603 O O . SER A 1 72 ? 4.254 -4.785 -2.416 1.00 93.50 72 SER A O 1
ATOM 605 N N . LEU A 1 73 ? 4.079 -2.597 -2.896 1.00 93.56 73 LEU A N 1
ATOM 606 C CA . LEU A 1 73 ? 3.022 -2.320 -1.923 1.00 93.56 73 LEU A CA 1
ATOM 607 C C . LEU A 1 73 ? 1.774 -3.170 -2.198 1.00 93.56 73 LEU A C 1
ATOM 609 O O . LEU A 1 73 ? 1.276 -3.831 -1.293 1.00 93.56 73 LEU A O 1
ATOM 613 N N . LEU A 1 74 ? 1.298 -3.183 -3.446 1.00 93.44 74 LEU A N 1
ATOM 614 C CA . LEU A 1 74 ? 0.120 -3.961 -3.836 1.00 93.44 74 LEU A CA 1
ATOM 615 C C . LEU A 1 74 ? 0.359 -5.461 -3.686 1.00 93.44 74 LEU A C 1
ATOM 617 O O . LEU A 1 74 ? -0.500 -6.159 -3.163 1.00 93.44 74 LEU A O 1
ATOM 621 N N . LYS A 1 75 ? 1.529 -5.953 -4.102 1.00 93.38 75 LYS A N 1
ATOM 622 C CA . LYS A 1 75 ? 1.889 -7.369 -3.985 1.00 93.38 75 LYS A CA 1
ATOM 623 C C . LYS A 1 75 ? 1.921 -7.830 -2.529 1.00 93.38 75 LYS A C 1
ATOM 625 O O . LYS A 1 75 ? 1.404 -8.898 -2.228 1.00 93.38 75 LYS A O 1
ATOM 630 N N . ASN A 1 76 ? 2.496 -7.020 -1.644 1.00 94.44 76 ASN A N 1
ATOM 631 C CA . ASN A 1 76 ? 2.568 -7.334 -0.219 1.00 94.44 76 ASN A CA 1
ATOM 632 C C . ASN A 1 76 ? 1.194 -7.255 0.453 1.00 94.44 76 ASN A C 1
ATOM 634 O O . ASN A 1 76 ? 0.918 -8.038 1.351 1.00 94.44 76 ASN A O 1
ATOM 638 N N . ALA A 1 77 ? 0.333 -6.331 0.019 1.00 92.19 77 ALA A N 1
ATOM 639 C CA . ALA A 1 77 ? -1.018 -6.198 0.554 1.00 92.19 77 ALA A CA 1
ATOM 640 C C . ALA A 1 77 ? -1.993 -7.251 0.002 1.00 92.19 77 ALA A C 1
ATOM 642 O O . ALA A 1 77 ? -2.963 -7.576 0.676 1.00 92.19 77 ALA A O 1
ATOM 643 N N .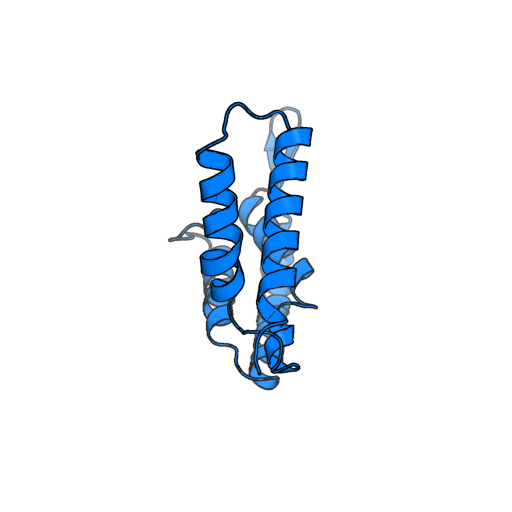 ALA A 1 78 ? -1.755 -7.784 -1.203 1.00 91.00 78 ALA A N 1
ATOM 644 C CA . ALA A 1 78 ? -2.672 -8.665 -1.931 1.00 91.00 78 ALA A CA 1
ATOM 645 C C . ALA A 1 78 ? -3.290 -9.823 -1.113 1.00 91.00 78 ALA A C 1
ATOM 647 O O . ALA A 1 78 ? -4.478 -10.071 -1.321 1.00 91.00 78 ALA A O 1
ATOM 648 N N . PRO A 1 79 ? -2.570 -10.507 -0.195 1.00 90.25 79 PRO A N 1
ATOM 649 C CA . PR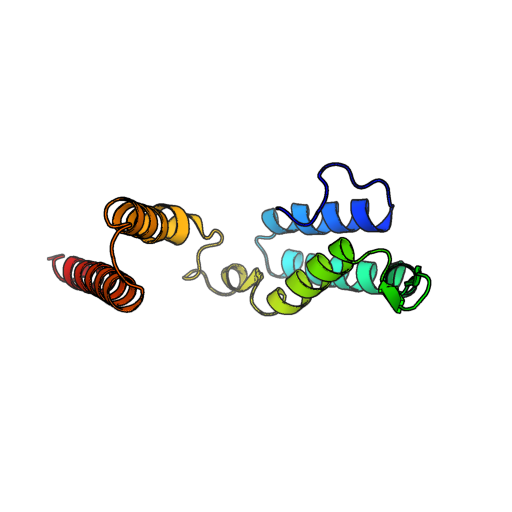O A 1 79 ? -3.152 -11.576 0.624 1.00 90.25 79 PRO A CA 1
ATOM 650 C C . PRO A 1 79 ? -4.297 -11.120 1.541 1.00 90.25 79 PRO A C 1
ATOM 652 O O . PRO A 1 79 ? -5.236 -11.876 1.780 1.00 90.25 79 PRO A O 1
ATOM 655 N N . ASP A 1 80 ? -4.241 -9.882 2.035 1.00 90.38 80 ASP A N 1
ATOM 656 C CA . ASP A 1 80 ? -5.196 -9.350 3.017 1.00 90.38 80 ASP A CA 1
ATOM 657 C C . ASP A 1 80 ? -6.076 -8.224 2.456 1.00 90.38 80 ASP A C 1
ATOM 659 O O . ASP A 1 80 ? -7.065 -7.831 3.076 1.00 90.38 80 ASP A O 1
ATOM 663 N N . LEU A 1 81 ? -5.756 -7.721 1.260 1.00 91.25 81 LEU A N 1
ATOM 664 C CA . LEU A 1 81 ? -6.365 -6.534 0.655 1.00 91.25 81 LEU A CA 1
ATOM 665 C C . LEU A 1 81 ? -7.891 -6.626 0.516 1.00 91.25 81 LEU A C 1
ATOM 667 O O . LEU A 1 81 ? -8.581 -5.612 0.599 1.00 91.25 81 LEU A O 1
ATOM 671 N N . PHE A 1 82 ? -8.408 -7.840 0.323 1.00 93.38 82 PHE A N 1
ATOM 672 C CA . PHE A 1 82 ? -9.825 -8.121 0.091 1.00 93.38 82 PHE A CA 1
ATOM 673 C C . PHE A 1 82 ? -10.470 -8.932 1.216 1.00 93.38 82 PHE A C 1
ATOM 675 O O . PHE A 1 82 ? -11.514 -9.536 1.002 1.00 93.38 82 PHE A O 1
ATOM 682 N N . ARG A 1 83 ? -9.894 -8.940 2.427 1.00 91.19 83 ARG A N 1
ATOM 683 C CA . ARG A 1 83 ? -10.431 -9.718 3.560 1.00 91.19 83 ARG A CA 1
ATOM 684 C C . ARG A 1 83 ? -11.903 -9.410 3.874 1.00 91.19 83 ARG A C 1
ATOM 686 O O . ARG A 1 83 ? -12.617 -10.297 4.324 1.00 91.19 83 ARG A O 1
ATOM 693 N N . TYR A 1 84 ? -12.359 -8.186 3.605 1.00 90.69 84 TYR A N 1
ATOM 694 C CA . TYR A 1 84 ? -13.759 -7.770 3.763 1.00 90.69 84 TYR A CA 1
ATOM 695 C C . TYR A 1 84 ? -14.741 -8.494 2.829 1.00 90.69 84 TYR A C 1
ATOM 697 O O . TYR A 1 84 ? -15.936 -8.499 3.098 1.00 90.69 84 TYR A O 1
ATOM 705 N N . VAL A 1 85 ? -14.264 -9.076 1.723 1.00 91.38 85 VAL A N 1
ATOM 706 C CA . VAL A 1 85 ? -15.098 -9.851 0.792 1.00 91.38 85 VAL A CA 1
ATOM 707 C C . VAL A 1 85 ? -15.506 -11.180 1.422 1.00 91.38 85 VAL A C 1
ATOM 709 O O . VAL A 1 85 ? -16.646 -11.605 1.270 1.00 91.38 85 VAL A O 1
ATOM 712 N N . ASP A 1 86 ? -14.585 -11.817 2.147 1.00 88.94 86 ASP A N 1
ATOM 713 C CA . ASP A 1 86 ? -14.808 -13.125 2.771 1.00 88.94 86 ASP A CA 1
ATOM 714 C C . ASP A 1 86 ? -15.307 -13.006 4.224 1.00 88.94 86 ASP A C 1
ATOM 716 O O . ASP A 1 86 ? -15.856 -13.955 4.776 1.00 88.94 86 ASP A O 1
ATOM 720 N N . ASN A 1 87 ? -15.112 -11.847 4.865 1.00 89.75 87 ASN A N 1
ATOM 721 C CA . ASN A 1 87 ? -15.494 -11.607 6.254 1.00 89.75 87 ASN A CA 1
ATOM 722 C C . ASN A 1 87 ? -16.315 -10.310 6.407 1.00 89.75 87 ASN A C 1
ATOM 724 O O . ASN A 1 87 ? -15.726 -9.226 6.454 1.00 89.75 87 ASN A O 1
ATOM 728 N N . PRO A 1 88 ? -17.646 -10.411 6.598 1.00 86.44 88 PRO A N 1
ATOM 729 C CA . PRO A 1 88 ? -18.526 -9.258 6.806 1.00 86.44 88 PRO A CA 1
ATOM 730 C C . PRO A 1 88 ? -18.196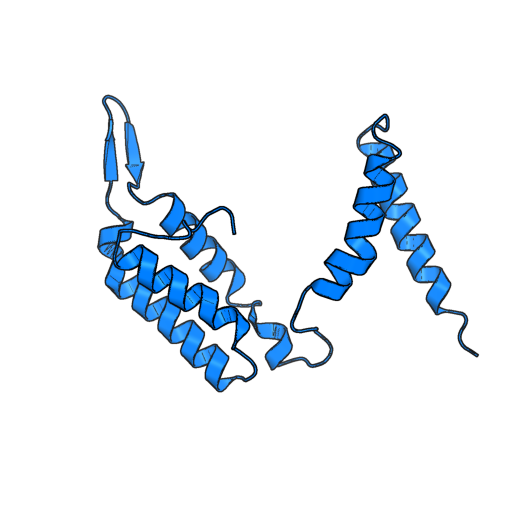 -8.400 8.036 1.00 86.44 88 PRO A C 1
ATOM 732 O O . PRO A 1 88 ? -18.561 -7.227 8.076 1.00 86.44 88 PRO A O 1
ATOM 735 N N . ALA A 1 89 ? -17.504 -8.949 9.041 1.00 88.88 89 ALA A N 1
ATOM 736 C CA . ALA A 1 89 ? -17.082 -8.187 10.218 1.00 88.88 89 ALA A CA 1
ATOM 737 C C . ALA A 1 89 ? -15.945 -7.199 9.905 1.00 88.88 89 ALA A C 1
ATOM 739 O O . ALA A 1 89 ? -15.693 -6.275 10.680 1.00 88.88 89 ALA A O 1
ATOM 740 N N . VAL A 1 90 ? -15.245 -7.383 8.780 1.00 87.31 90 VAL A N 1
ATOM 741 C CA . VAL A 1 90 ? -14.192 -6.473 8.330 1.00 87.31 90 VAL A CA 1
ATOM 742 C C . VAL A 1 90 ? -14.811 -5.442 7.385 1.00 87.31 90 VAL A C 1
ATOM 744 O O . VAL A 1 90 ? -15.272 -5.798 6.302 1.00 87.31 90 VAL A O 1
ATOM 747 N N . PRO A 1 91 ? -14.813 -4.147 7.740 1.00 85.44 91 PRO A N 1
ATOM 748 C CA . PRO A 1 91 ? -15.375 -3.125 6.874 1.00 85.44 91 PRO A CA 1
ATOM 749 C C . PRO A 1 91 ? -14.527 -2.946 5.609 1.00 85.44 91 PRO A C 1
ATOM 751 O O . PRO A 1 91 ? -13.298 -2.951 5.648 1.00 85.44 91 PRO A O 1
ATOM 754 N N . ARG A 1 92 ? -15.197 -2.678 4.484 1.00 83.25 92 ARG A N 1
ATOM 755 C CA . ARG A 1 92 ? -14.561 -2.416 3.179 1.00 83.25 92 ARG A CA 1
ATOM 756 C C . ARG A 1 92 ? -13.632 -1.199 3.170 1.00 83.25 92 ARG A C 1
ATOM 758 O O . ARG A 1 92 ? -12.711 -1.115 2.364 1.00 83.25 92 ARG A O 1
ATOM 765 N N . THR A 1 93 ? -13.900 -0.220 4.030 1.00 82.50 93 THR A N 1
ATOM 766 C CA . THR A 1 93 ? -13.150 1.041 4.086 1.00 82.50 93 THR A CA 1
ATOM 767 C C . THR A 1 93 ? -12.576 1.255 5.476 1.00 82.50 93 THR A C 1
ATOM 769 O O . THR A 1 93 ? -13.225 0.940 6.472 1.00 82.50 93 THR A O 1
ATOM 772 N N . SER A 1 94 ? -11.404 1.884 5.557 1.00 83.38 94 SER A N 1
ATOM 773 C CA . SER A 1 94 ? -10.791 2.282 6.828 1.00 83.38 94 SER A CA 1
ATOM 774 C C . SER A 1 94 ? -11.414 3.543 7.439 1.00 83.38 94 SER A C 1
ATOM 776 O O . SER A 1 94 ? -10.915 4.024 8.452 1.00 83.38 94 SER A O 1
ATOM 778 N N . ASN A 1 95 ? -12.508 4.074 6.872 1.00 84.94 95 ASN A N 1
ATOM 779 C CA . ASN A 1 95 ? -13.149 5.323 7.304 1.00 84.94 95 ASN A CA 1
ATOM 780 C C . ASN A 1 95 ? -13.474 5.339 8.802 1.00 84.94 95 ASN A C 1
ATOM 782 O O . ASN A 1 95 ? -13.256 6.352 9.460 1.00 84.94 95 ASN A O 1
ATOM 786 N N . HIS A 1 96 ? -13.946 4.217 9.352 1.00 83.75 96 HIS A N 1
ATOM 787 C CA . HIS A 1 96 ? -14.253 4.111 10.778 1.00 83.75 96 HIS A CA 1
ATOM 788 C C . HIS A 1 96 ? -13.003 4.313 11.653 1.00 83.75 96 HIS A C 1
ATOM 790 O O . HIS A 1 96 ? -13.025 5.071 12.622 1.00 83.75 96 HIS A O 1
ATOM 796 N N . VAL A 1 97 ? -11.887 3.686 11.276 1.00 86.44 97 VAL A N 1
ATOM 797 C CA . VAL A 1 97 ? -10.624 3.773 12.018 1.00 86.44 97 VAL A CA 1
ATOM 798 C C . VAL A 1 97 ? -9.951 5.128 11.792 1.00 86.44 97 VAL A C 1
ATOM 800 O O . VAL A 1 97 ? -9.556 5.780 12.756 1.00 86.44 97 VAL A O 1
ATOM 803 N N . GLU A 1 98 ? -9.859 5.592 10.543 1.00 87.19 98 GLU A N 1
ATOM 804 C CA . GLU A 1 98 ? -9.188 6.850 10.200 1.00 87.19 98 GLU A CA 1
ATOM 805 C C . GLU A 1 98 ? -9.956 8.084 10.681 1.00 87.19 98 GLU A C 1
ATOM 807 O O . GLU A 1 98 ? -9.369 8.986 11.280 1.00 87.19 98 GLU A O 1
ATOM 812 N N . GLY A 1 99 ? -11.266 8.119 10.437 1.00 84.75 99 GLY A N 1
ATOM 813 C CA . GLY A 1 99 ? -12.134 9.240 10.783 1.00 84.75 99 GLY A CA 1
ATOM 814 C C . GLY A 1 99 ? -12.585 9.239 12.241 1.00 84.75 99 GLY A C 1
ATOM 815 O O . GLY A 1 99 ? -12.810 10.311 12.797 1.00 84.75 99 GLY A O 1
ATOM 816 N N . GLY A 1 100 ? -12.687 8.069 12.876 1.00 84.50 100 GLY A N 1
ATOM 817 C CA . GLY A 1 100 ? -13.130 7.937 14.264 1.00 84.50 100 GLY A CA 1
ATOM 818 C C . GLY A 1 100 ? -11.985 7.950 15.274 1.00 84.50 100 GLY A C 1
ATOM 819 O O . GLY A 1 100 ? -11.917 8.832 16.130 1.00 84.50 100 GLY A O 1
ATOM 820 N N . LEU A 1 101 ? -11.095 6.959 15.201 1.00 88.19 101 LEU A N 1
ATOM 821 C CA . LEU A 1 101 ? -10.041 6.756 16.203 1.00 88.19 101 LEU A CA 1
ATOM 822 C C . LEU A 1 101 ? -8.789 7.578 15.891 1.00 88.19 101 LEU A C 1
ATOM 824 O O . LEU A 1 101 ? -8.337 8.368 16.722 1.00 88.19 101 LEU A O 1
ATOM 828 N N . ASN A 1 102 ? -8.236 7.431 14.686 1.00 92.12 102 ASN A N 1
ATOM 829 C CA . ASN A 1 102 ? -6.951 8.035 14.338 1.00 92.12 102 ASN A CA 1
ATOM 830 C C . ASN A 1 102 ? -7.040 9.558 14.247 1.00 92.12 102 ASN A C 1
ATOM 832 O O . ASN A 1 102 ? -6.089 10.235 14.627 1.00 92.12 102 ASN A O 1
ATOM 836 N N . SER A 1 103 ? -8.157 10.115 13.774 1.00 92.62 103 SER A N 1
ATOM 837 C CA . SER A 1 103 ? -8.389 11.565 13.752 1.00 92.62 103 SER A CA 1
ATOM 838 C C . SER A 1 103 ? -8.268 12.178 15.153 1.00 92.62 103 SER A C 1
ATOM 840 O O . SER A 1 103 ? -7.537 13.150 15.339 1.00 92.62 103 SER A O 1
ATOM 842 N N . ARG A 1 104 ? -8.899 11.554 16.153 1.00 91.94 104 ARG A N 1
ATOM 843 C CA . ARG A 1 104 ? -8.891 11.993 17.553 1.00 91.94 104 ARG A CA 1
ATOM 844 C C . ARG A 1 104 ? -7.537 11.797 18.212 1.00 91.94 104 ARG A C 1
ATOM 846 O O . ARG A 1 104 ? -7.075 12.687 18.915 1.00 91.94 104 ARG A O 1
ATOM 853 N N . ILE A 1 105 ? -6.859 10.686 17.931 1.00 93.81 105 ILE A N 1
ATOM 854 C CA . ILE A 1 105 ? -5.479 10.474 18.387 1.00 93.81 105 ILE A CA 1
ATOM 855 C C . ILE A 1 105 ? -4.550 11.552 17.810 1.00 93.81 105 ILE A C 1
ATOM 857 O O . ILE A 1 105 ? -3.753 12.140 18.541 1.00 93.81 105 ILE A O 1
ATOM 861 N N . LYS A 1 106 ? -4.663 11.849 16.508 1.00 93.31 106 LYS A N 1
ATOM 862 C CA . LYS A 1 106 ? -3.876 12.900 15.844 1.00 93.31 106 LYS A CA 1
ATOM 863 C C . LYS A 1 106 ? -4.169 14.272 16.452 1.00 93.31 106 LYS A C 1
ATOM 865 O O . LYS A 1 106 ? -3.237 15.037 16.671 1.00 93.31 106 LYS A O 1
ATOM 870 N N . GLU A 1 107 ? -5.432 14.580 16.736 1.00 94.56 107 GLU A N 1
ATOM 871 C CA . GLU A 1 107 ? -5.847 15.815 17.409 1.00 94.56 107 GLU A CA 1
ATOM 872 C C . GLU A 1 107 ? -5.227 15.935 18.806 1.00 94.56 107 GLU A C 1
ATOM 874 O O . GLU A 1 107 ? -4.558 16.925 19.090 1.00 94.56 107 GLU A O 1
ATOM 879 N N . LEU A 1 108 ? -5.344 14.889 19.623 1.00 94.00 108 LEU A N 1
ATOM 880 C CA . LEU A 1 108 ? -4.777 14.826 20.967 1.00 94.00 108 LEU A CA 1
ATOM 881 C C . LEU A 1 108 ? -3.254 15.044 20.948 1.00 94.00 108 LEU A C 1
ATOM 883 O O . LEU A 1 108 ? -2.731 15.927 21.624 1.00 94.00 108 LEU A O 1
ATOM 887 N N . LEU A 1 109 ? -2.529 14.317 20.094 1.00 95.19 109 LEU A N 1
ATOM 888 C CA . LEU A 1 109 ? -1.082 14.494 19.929 1.00 95.19 109 LEU A CA 1
ATOM 889 C C . LEU A 1 109 ? -0.711 15.896 19.423 1.00 95.19 109 LEU A C 1
ATOM 891 O O . LEU A 1 109 ? 0.344 16.427 19.772 1.00 95.19 109 LEU A O 1
ATOM 895 N N . ARG A 1 110 ? -1.572 16.507 18.603 1.00 94.81 110 ARG A N 1
ATOM 896 C CA . ARG A 1 110 ? -1.373 17.852 18.057 1.00 94.81 110 ARG A CA 1
ATOM 897 C C . ARG A 1 110 ? -1.617 18.950 19.089 1.00 94.81 110 ARG A C 1
ATOM 899 O O . ARG A 1 110 ? -0.992 19.999 18.951 1.00 94.81 110 ARG A O 1
ATOM 906 N N . SER A 1 111 ? -2.469 18.721 20.083 1.00 95.12 111 SER A N 1
ATOM 907 C CA . SER A 1 111 ? -2.645 19.606 21.242 1.00 95.12 111 SER A CA 1
ATOM 908 C C . SER A 1 111 ? -1.500 19.459 22.250 1.00 95.12 111 SER A C 1
ATOM 910 O O . SER A 1 111 ? -1.135 20.420 22.916 1.00 95.12 111 SER A O 1
ATOM 912 N N . HIS A 1 112 ? -0.858 18.288 22.299 1.00 93.69 112 HIS A N 1
ATOM 913 C CA . HIS A 1 112 ? 0.232 17.972 23.226 1.00 93.69 112 HIS A CA 1
ATOM 914 C C . HIS A 1 112 ? 1.597 17.799 22.527 1.00 93.69 112 HIS A C 1
ATOM 916 O O . HIS A 1 112 ? 2.342 16.852 22.790 1.00 93.69 112 HIS A O 1
ATOM 922 N N . ARG A 1 113 ? 1.964 18.723 21.623 1.00 90.75 113 ARG A N 1
ATOM 923 C CA . ARG A 1 113 ? 3.199 18.602 20.809 1.00 90.75 113 ARG A CA 1
ATOM 924 C C . ARG A 1 113 ? 4.488 18.590 21.632 1.00 90.75 113 ARG A C 1
ATOM 926 O O . ARG A 1 113 ? 5.465 17.997 21.181 1.00 90.75 113 ARG A O 1
ATOM 933 N N . GLY A 1 114 ? 4.482 19.201 22.818 1.00 94.19 114 GLY A N 1
ATOM 934 C CA . GLY A 1 114 ? 5.632 19.256 23.728 1.00 94.19 114 GLY A CA 1
ATOM 935 C C . GLY A 1 114 ? 5.966 17.932 24.424 1.00 94.19 114 GLY A C 1
ATOM 936 O O . GLY A 1 114 ? 6.991 17.841 25.089 1.00 94.19 114 GLY A O 1
ATOM 937 N N . LEU A 1 115 ? 5.133 16.896 24.275 1.00 94.88 115 LEU A N 1
ATOM 938 C CA . LEU A 1 115 ? 5.388 15.600 24.898 1.00 94.88 115 LEU A CA 1
ATOM 939 C C . LEU A 1 115 ? 6.541 14.854 24.226 1.00 94.88 115 LEU A C 1
ATOM 941 O O . LEU A 1 115 ? 6.614 14.765 22.994 1.00 94.88 115 LEU A O 1
ATOM 945 N N . SER A 1 116 ? 7.371 14.226 25.056 1.00 95.75 116 SER A N 1
ATOM 946 C CA . SER A 1 116 ? 8.371 13.246 24.629 1.00 95.75 116 SER A CA 1
ATOM 947 C C . SER A 1 116 ? 7.714 12.011 23.998 1.00 95.75 116 SER A C 1
ATOM 949 O O . SER A 1 116 ? 6.521 11.748 24.170 1.00 95.75 116 SER A O 1
ATOM 951 N N . LYS A 1 117 ? 8.498 11.198 23.281 1.00 94.44 117 LYS A N 1
ATOM 952 C CA . LYS A 1 117 ? 8.000 9.980 22.618 1.00 94.44 117 LYS A CA 1
ATOM 953 C C . LYS A 1 117 ? 7.279 9.027 23.585 1.00 94.44 117 LYS A C 1
ATOM 955 O O . LYS A 1 117 ? 6.202 8.539 23.250 1.00 94.44 117 LYS A O 1
ATOM 960 N N . ASN A 1 118 ? 7.834 8.806 24.778 1.00 96.19 118 ASN A N 1
ATOM 961 C CA . ASN A 1 118 ? 7.252 7.907 25.781 1.00 96.19 118 ASN A CA 1
ATOM 962 C C . ASN A 1 118 ? 5.927 8.449 26.328 1.00 96.19 118 ASN A C 1
ATOM 964 O O . ASN A 1 118 ? 4.961 7.704 26.458 1.00 96.19 118 ASN A O 1
ATOM 968 N N . GLN A 1 119 ? 5.848 9.759 26.567 1.00 95.31 119 GLN A N 1
ATOM 969 C CA . GLN A 1 119 ? 4.612 10.405 27.007 1.00 95.31 119 GLN A CA 1
ATOM 970 C C . GLN A 1 119 ? 3.533 10.380 25.919 1.00 95.31 119 GLN A C 1
ATOM 972 O O . GLN A 1 119 ? 2.369 10.137 26.220 1.00 95.31 119 GLN A O 1
ATOM 977 N N . ARG A 1 120 ? 3.905 10.565 24.644 1.00 94.94 120 ARG A N 1
ATOM 978 C CA . ARG A 1 120 ? 2.975 10.407 23.513 1.00 94.94 120 ARG A CA 1
ATOM 979 C C . ARG A 1 120 ? 2.426 8.985 23.438 1.00 94.94 120 ARG A C 1
ATOM 981 O O . ARG A 1 120 ? 1.231 8.819 23.227 1.00 94.94 120 ARG A O 1
ATOM 988 N N . LEU A 1 121 ? 3.272 7.972 23.635 1.00 95.25 121 LEU A N 1
ATOM 989 C CA . LEU A 1 121 ? 2.829 6.578 23.666 1.00 95.25 121 LEU A CA 1
ATOM 990 C C . LEU A 1 121 ? 1.866 6.328 24.833 1.00 95.25 121 LEU A C 1
ATOM 992 O O . LEU A 1 121 ? 0.790 5.783 24.614 1.00 95.25 121 LEU A O 1
ATOM 996 N N . ALA A 1 122 ? 2.211 6.784 26.041 1.00 95.62 122 ALA A N 1
ATOM 997 C CA . ALA A 1 122 ? 1.347 6.670 27.214 1.00 95.62 122 ALA A CA 1
ATOM 998 C C . ALA A 1 122 ? -0.017 7.346 26.992 1.00 95.62 122 ALA A C 1
ATOM 1000 O O . ALA A 1 122 ? -1.050 6.763 27.310 1.00 95.62 122 ALA A O 1
ATOM 1001 N N . LEU A 1 123 ? -0.026 8.530 26.373 1.00 94.75 123 LEU A N 1
ATOM 1002 C CA . LEU A 1 123 ? -1.241 9.267 26.029 1.00 94.75 123 LEU A CA 1
ATOM 1003 C C . LEU A 1 123 ? -2.123 8.505 25.028 1.00 94.75 123 LEU A C 1
ATOM 1005 O O . LEU A 1 123 ? -3.336 8.426 25.211 1.00 94.75 123 LEU A O 1
ATOM 1009 N N . VAL A 1 124 ? -1.522 7.913 23.990 1.00 94.44 124 VAL A N 1
ATOM 1010 C CA . VAL A 1 124 ? -2.238 7.070 23.018 1.00 94.44 124 VAL A CA 1
ATOM 1011 C C . VAL A 1 124 ? -2.806 5.822 23.694 1.00 94.44 124 VAL A C 1
ATOM 1013 O O . VAL A 1 124 ? -3.977 5.506 23.491 1.00 94.44 124 VAL A O 1
ATOM 1016 N N . CYS A 1 125 ? -2.014 5.132 24.519 1.00 94.25 125 CYS A N 1
ATOM 1017 C CA . CYS A 1 125 ? -2.462 3.951 25.257 1.00 94.25 125 CYS A CA 1
ATOM 1018 C C . CYS A 1 125 ? -3.627 4.280 26.195 1.00 94.25 125 CYS A C 1
ATOM 1020 O O . CYS A 1 125 ? -4.635 3.578 26.180 1.00 94.25 125 CYS A O 1
ATOM 1022 N N . TRP A 1 126 ? -3.523 5.373 26.956 1.00 94.44 126 TRP A N 1
ATOM 1023 C CA . TRP A 1 126 ? -4.598 5.859 27.818 1.00 94.44 126 TRP A CA 1
ATOM 1024 C C . TRP A 1 126 ? -5.872 6.162 27.022 1.00 94.44 126 TRP A C 1
ATOM 1026 O O . TRP A 1 126 ? -6.957 5.716 27.397 1.00 94.44 126 TRP A O 1
ATOM 1036 N N . TYR A 1 127 ? -5.748 6.857 25.886 1.00 93.00 127 TYR A N 1
ATOM 1037 C CA . TYR A 1 127 ? -6.889 7.156 25.023 1.00 93.00 127 TYR A CA 1
ATOM 1038 C C . TYR A 1 127 ? -7.582 5.873 24.544 1.00 93.00 127 TYR A C 1
ATOM 1040 O O . TYR A 1 127 ? -8.801 5.743 24.667 1.00 93.00 127 TYR A O 1
ATOM 1048 N N . LEU A 1 128 ? -6.817 4.898 24.047 1.00 92.38 128 LEU A N 1
ATOM 1049 C CA . LEU A 1 128 ? -7.360 3.622 23.576 1.00 92.38 128 LEU A CA 1
ATOM 1050 C C . LEU A 1 128 ? -8.006 2.805 24.709 1.00 92.38 128 LEU A C 1
ATOM 1052 O O . LEU A 1 128 ? -9.087 2.248 24.513 1.00 92.38 128 LEU A O 1
ATOM 1056 N N . ASP A 1 129 ? -7.404 2.776 25.900 1.00 92.94 129 ASP A N 1
ATOM 1057 C CA . ASP A 1 129 ? -7.972 2.086 27.066 1.00 92.94 129 ASP A CA 1
ATOM 1058 C C . ASP A 1 129 ? -9.286 2.733 27.536 1.00 92.94 129 ASP A C 1
ATOM 1060 O O . ASP A 1 129 ? -10.276 2.041 27.788 1.00 92.94 129 ASP A O 1
ATOM 1064 N N . SER A 1 130 ? -9.351 4.069 27.562 1.00 89.62 130 SER A N 1
ATOM 1065 C CA . SER A 1 130 ? -10.576 4.798 27.923 1.00 89.62 130 SER A CA 1
ATOM 1066 C C . SER A 1 130 ? -11.748 4.481 26.982 1.00 89.62 130 SER A C 1
ATOM 1068 O O . SER A 1 130 ? -12.891 4.340 27.421 1.00 89.62 130 SER A O 1
ATOM 1070 N N . ARG A 1 131 ? -11.469 4.273 25.688 1.00 84.19 131 ARG A N 1
ATOM 1071 C CA . ARG A 1 131 ? -12.471 3.889 24.683 1.00 84.19 131 ARG A CA 1
ATOM 1072 C C . ARG A 1 131 ? -12.969 2.457 24.861 1.00 84.19 131 ARG A C 1
ATOM 1074 O O . ARG A 1 131 ? -14.143 2.203 24.607 1.00 84.19 131 ARG A O 1
ATOM 1081 N N . ARG A 1 132 ? -12.118 1.541 25.336 1.00 78.75 132 ARG A N 1
ATOM 1082 C CA . ARG A 1 132 ? -12.496 0.147 25.624 1.00 78.75 132 ARG A CA 1
ATOM 1083 C C . ARG A 1 132 ? -13.493 0.043 26.782 1.00 78.75 132 ARG A C 1
ATOM 1085 O O . ARG A 1 132 ? -14.345 -0.839 26.775 1.00 78.75 132 ARG A O 1
ATOM 1092 N N . LYS A 1 133 ? -13.389 0.927 27.779 1.00 58.66 133 LYS A N 1
ATOM 1093 C CA . LYS A 1 133 ? -14.251 0.928 28.977 1.00 58.66 133 LYS A CA 1
ATOM 1094 C C . LYS A 1 133 ? -15.649 1.507 28.719 1.00 58.66 133 LYS A C 1
ATOM 1096 O O . LYS A 1 133 ? -16.596 1.108 29.387 1.00 58.66 133 LYS A O 1
ATOM 1101 N N . SER A 1 134 ? -15.803 2.382 27.723 1.00 55.19 134 SER A N 1
ATOM 1102 C CA . SER A 1 134 ? -17.082 3.037 27.401 1.00 55.19 134 SER A CA 1
ATOM 1103 C C . SER A 1 134 ? -18.140 2.108 26.785 1.00 55.19 134 SER A C 1
ATOM 1105 O O . SER A 1 134 ? -19.318 2.445 26.827 1.00 55.19 134 SER A O 1
ATOM 1107 N N . THR A 1 135 ? -17.764 0.958 26.217 1.00 50.31 135 THR A N 1
ATOM 1108 C CA . THR A 1 135 ? -18.695 0.023 25.551 1.00 50.31 135 THR A CA 1
ATOM 1109 C C . THR A 1 135 ? -19.299 -1.035 26.479 1.00 50.31 135 THR A C 1
ATOM 1111 O O . THR A 1 135 ? -20.096 -1.847 26.024 1.00 50.31 135 THR A O 1
ATOM 1114 N N . ARG A 1 136 ? -18.968 -1.031 27.780 1.00 45.25 136 ARG A N 1
ATOM 1115 C CA . ARG A 1 136 ? -19.562 -1.941 28.782 1.00 45.25 136 ARG A CA 1
ATOM 1116 C C . ARG A 1 136 ? -20.814 -1.404 29.486 1.00 45.25 136 ARG A C 1
ATOM 1118 O O . ARG A 1 136 ? -21.344 -2.097 30.341 1.00 45.25 136 ARG A O 1
ATOM 1125 N N . ASN A 1 137 ? -21.307 -0.226 29.105 1.00 42.38 137 ASN A N 1
ATOM 1126 C CA . ASN A 1 137 ? -22.585 0.306 29.581 1.00 42.38 137 ASN A CA 1
ATOM 1127 C C . ASN A 1 137 ? -23.590 0.377 28.427 1.00 42.38 137 ASN A C 1
ATOM 1129 O O . ASN A 1 137 ? -23.911 1.454 27.931 1.00 42.38 137 ASN A O 1
ATOM 1133 N N . VAL A 1 138 ? -24.085 -0.781 27.998 1.00 42.28 138 VAL A N 1
ATOM 1134 C CA . VAL A 1 138 ? -25.395 -0.882 27.349 1.00 42.28 138 VAL A CA 1
ATOM 1135 C C . VAL A 1 138 ? -26.166 -1.933 28.141 1.00 42.28 138 VAL A C 1
ATOM 1137 O O . VAL A 1 138 ? -25.637 -3.012 28.394 1.00 42.28 138 VAL A O 1
ATOM 1140 N N . ARG A 1 139 ? -27.331 -1.500 28.628 1.00 34.25 139 ARG A N 1
ATOM 1141 C CA . ARG A 1 139 ? -28.281 -2.225 29.479 1.00 34.25 139 ARG A CA 1
ATOM 1142 C C . ARG A 1 139 ? -28.743 -3.538 28.865 1.00 34.25 139 ARG A C 1
ATOM 1144 O O . ARG A 1 139 ? -28.859 -3.574 27.621 1.00 34.25 139 ARG A O 1
#

Radius of gyration: 20.85 Å; chains: 1; bounding box: 58×33×50 Å

pLDDT: mean 88.34, std 12.32, range [34.25, 96.88]

Foldseek 3Di:
DPLQDPDDPDPLSVQVVVLVVLLLVDQAPVSLVVSVVSLVVSCVVCVVVQVDWDDDPPDIDGPSVSSVVSSVVCVVCSVPSVVCNVDVVDDNDCCCVVVPLVVVLVVVCVVVVVDDPVVSVVVSVVSVVVVVVVVPPDD